Protein AF-A0A133VM92-F1 (afdb_monomer_lite)

Structure (mmCIF, N/CA/C/O backbone):
data_AF-A0A133VM92-F1
#
_entry.id   AF-A0A133VM92-F1
#
loop_
_atom_site.group_PDB
_atom_site.id
_atom_site.type_symbol
_atom_site.label_atom_id
_atom_site.label_alt_id
_atom_site.label_comp_id
_atom_site.label_asym_id
_atom_site.label_entity_id
_atom_site.label_seq_id
_atom_site.pdbx_PDB_ins_code
_atom_site.Cartn_x
_atom_site.Cartn_y
_atom_site.Cartn_z
_atom_site.occupancy
_atom_site.B_iso_or_equiv
_atom_site.auth_seq_id
_atom_site.auth_comp_id
_atom_site.auth_asym_id
_atom_site.auth_atom_id
_atom_site.pdbx_PDB_model_num
ATOM 1 N N . MET A 1 1 ? 5.951 -10.041 11.919 1.00 32.50 1 MET A N 1
ATOM 2 C CA . MET A 1 1 ? 6.838 -9.585 10.829 1.00 32.50 1 MET A CA 1
ATOM 3 C C . MET A 1 1 ? 6.055 -8.576 10.003 1.00 32.50 1 MET A C 1
ATOM 5 O O . MET A 1 1 ? 5.192 -8.976 9.238 1.00 32.50 1 MET A O 1
ATOM 9 N N . ILE A 1 2 ? 6.251 -7.277 10.246 1.00 38.47 2 ILE A N 1
ATOM 10 C CA . ILE A 1 2 ? 5.628 -6.223 9.433 1.00 38.47 2 ILE A CA 1
ATOM 11 C C . ILE A 1 2 ? 6.567 -6.026 8.248 1.00 38.47 2 ILE A C 1
ATOM 13 O O . ILE A 1 2 ? 7.615 -5.400 8.390 1.00 38.47 2 ILE A O 1
ATOM 17 N N . ILE A 1 3 ? 6.249 -6.647 7.113 1.00 43.88 3 ILE A N 1
ATOM 18 C CA . ILE A 1 3 ? 6.983 -6.406 5.871 1.00 43.88 3 ILE A CA 1
ATOM 19 C C . ILE A 1 3 ? 6.491 -5.058 5.362 1.00 43.88 3 ILE A C 1
ATOM 21 O O . ILE A 1 3 ? 5.479 -4.952 4.673 1.00 43.88 3 ILE A O 1
ATOM 25 N N . ASP A 1 4 ? 7.167 -4.005 5.798 1.00 50.59 4 ASP A N 1
ATOM 26 C CA . ASP A 1 4 ? 6.973 -2.677 5.262 1.00 50.59 4 ASP A CA 1
ATOM 27 C C . ASP A 1 4 ? 7.422 -2.700 3.790 1.00 50.59 4 ASP A C 1
ATOM 29 O O . ASP A 1 4 ? 8.612 -2.671 3.475 1.00 50.59 4 ASP A O 1
ATOM 33 N N . ALA A 1 5 ? 6.456 -2.799 2.871 1.00 50.06 5 ALA A N 1
ATOM 34 C CA . ALA A 1 5 ? 6.697 -2.752 1.429 1.00 50.06 5 ALA A CA 1
ATOM 35 C C . ALA A 1 5 ? 7.408 -1.456 0.989 1.00 50.06 5 ALA A C 1
ATOM 37 O O . ALA A 1 5 ? 7.903 -1.379 -0.134 1.00 50.06 5 ALA A O 1
ATOM 38 N N . THR A 1 6 ? 7.466 -0.449 1.868 1.00 51.41 6 THR A N 1
ATOM 39 C CA . THR A 1 6 ? 8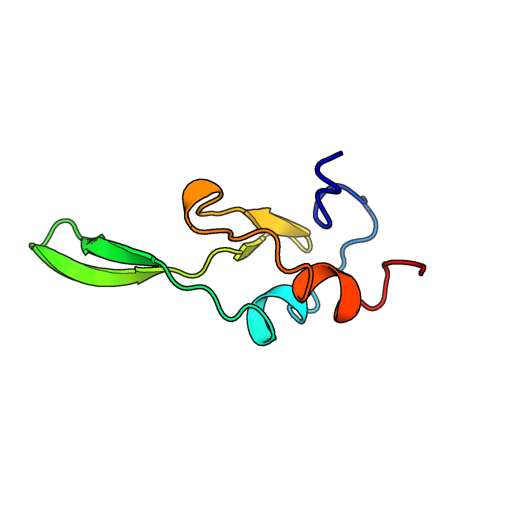.103 0.845 1.634 1.00 51.41 6 THR A CA 1
ATOM 40 C C . THR A 1 6 ? 9.582 0.900 2.031 1.00 51.41 6 THR A C 1
ATOM 42 O O . THR A 1 6 ? 10.275 1.843 1.664 1.00 51.41 6 THR A O 1
ATOM 45 N N . LEU A 1 7 ? 10.101 -0.131 2.710 1.00 52.44 7 LEU A N 1
ATOM 46 C CA . LEU A 1 7 ? 11.480 -0.186 3.219 1.00 52.44 7 LEU A CA 1
ATOM 47 C C . LEU A 1 7 ? 12.492 -0.836 2.259 1.00 52.44 7 LEU A C 1
ATOM 49 O O . LEU A 1 7 ? 13.639 -1.066 2.639 1.00 52.44 7 LEU A O 1
ATOM 53 N N . ARG A 1 8 ? 12.107 -1.116 1.008 1.00 55.53 8 ARG A N 1
ATOM 54 C CA . ARG A 1 8 ? 13.065 -1.489 -0.040 1.00 55.53 8 ARG A CA 1
ATOM 55 C C . ARG A 1 8 ? 13.429 -0.239 -0.833 1.00 55.53 8 ARG A C 1
ATOM 57 O O . ARG A 1 8 ? 12.559 0.370 -1.448 1.00 55.53 8 ARG A O 1
ATOM 64 N N . GLY A 1 9 ? 14.715 0.116 -0.844 1.00 62.12 9 GLY A N 1
ATOM 65 C CA . GLY A 1 9 ? 15.280 1.239 -1.612 1.00 62.12 9 GLY A CA 1
ATOM 66 C C . GLY A 1 9 ? 15.061 1.172 -3.133 1.00 62.12 9 GLY A C 1
ATOM 67 O O . GLY A 1 9 ? 15.518 2.054 -3.847 1.00 62.12 9 GLY A O 1
ATOM 68 N N . ASP A 1 10 ? 14.331 0.164 -3.613 1.00 76.12 10 ASP A N 1
ATOM 69 C CA . ASP A 1 10 ? 13.959 -0.067 -5.008 1.00 76.12 10 ASP A CA 1
ATOM 70 C C . ASP A 1 10 ? 12.592 0.531 -5.387 1.00 76.12 10 ASP A C 1
ATOM 72 O O . ASP A 1 10 ? 12.100 0.316 -6.502 1.00 76.12 10 ASP A O 1
ATOM 76 N N . CYS A 1 11 ? 11.924 1.244 -4.471 1.00 84.94 11 CYS A N 1
ATOM 77 C CA . CYS A 1 11 ? 10.705 1.965 -4.823 1.00 84.94 11 CYS A CA 1
ATOM 78 C C . CYS A 1 11 ? 11.023 3.046 -5.869 1.00 84.94 11 CYS A C 1
ATOM 80 O O . CYS A 1 11 ? 11.915 3.866 -5.680 1.00 84.94 11 CYS A O 1
ATOM 82 N N . PHE A 1 12 ? 10.265 3.051 -6.966 1.00 87.12 12 PHE A N 1
ATOM 83 C CA . PHE A 1 12 ? 10.398 4.023 -8.058 1.00 87.12 12 PHE A CA 1
ATOM 84 C C . PHE A 1 12 ? 9.109 4.834 -8.275 1.00 87.12 12 PHE A C 1
ATOM 86 O O . PHE A 1 12 ? 8.904 5.435 -9.325 1.00 87.12 12 PHE A O 1
ATOM 93 N N . GLY A 1 13 ? 8.215 4.832 -7.283 1.00 89.00 13 GLY A N 1
ATOM 94 C CA . GLY A 1 13 ? 7.070 5.739 -7.241 1.00 89.00 13 GLY A CA 1
ATOM 95 C C . GLY A 1 13 ? 5.921 5.423 -8.200 1.00 89.00 13 GLY A C 1
ATOM 96 O O . GLY A 1 13 ? 5.129 6.317 -8.469 1.00 89.00 13 GLY A O 1
ATOM 97 N N . CYS A 1 14 ? 5.782 4.182 -8.683 1.00 91.56 14 CYS A N 1
ATOM 98 C CA . CYS A 1 14 ? 4.711 3.814 -9.627 1.00 91.56 14 CYS A CA 1
ATOM 99 C C . CYS A 1 14 ? 3.277 4.022 -9.102 1.00 91.56 14 CYS A C 1
ATOM 101 O O . CYS A 1 14 ? 2.352 4.129 -9.896 1.00 91.56 14 CYS A O 1
ATOM 103 N N . GLY A 1 15 ? 3.070 4.057 -7.782 1.00 91.19 15 GLY A N 1
ATOM 104 C CA . GLY A 1 15 ? 1.759 4.337 -7.192 1.00 91.19 15 GLY A CA 1
ATOM 105 C C . GLY A 1 15 ? 0.768 3.167 -7.184 1.00 91.19 15 GLY A C 1
ATOM 106 O O . GLY A 1 15 ? -0.322 3.330 -6.644 1.00 91.19 15 GLY A O 1
ATOM 107 N N . ASN A 1 16 ? 1.130 1.976 -7.674 1.00 92.12 16 ASN A N 1
ATOM 108 C CA . ASN A 1 16 ? 0.233 0.809 -7.654 1.00 92.12 16 ASN A CA 1
ATOM 109 C C . ASN A 1 16 ? -0.300 0.501 -6.251 1.00 92.12 16 ASN A C 1
ATOM 111 O O . ASN A 1 16 ? -1.479 0.212 -6.087 1.00 92.12 16 ASN A O 1
ATOM 115 N N . CYS A 1 17 ? 0.551 0.622 -5.230 1.00 90.94 17 CYS A N 1
ATOM 116 C CA . CYS A 1 17 ? 0.158 0.415 -3.841 1.00 90.94 17 CYS A CA 1
ATOM 117 C C . CYS A 1 17 ? -0.911 1.404 -3.347 1.00 90.94 17 CYS A C 1
ATOM 119 O O . CYS A 1 17 ? -1.680 1.036 -2.466 1.00 90.94 17 CYS A O 1
ATOM 121 N N . LEU A 1 18 ? -0.982 2.620 -3.905 1.00 91.12 18 LEU A N 1
ATOM 122 C CA . LEU A 1 18 ? -2.043 3.589 -3.609 1.00 91.12 18 LEU A CA 1
ATOM 123 C C . LEU A 1 18 ? -3.334 3.196 -4.330 1.00 91.12 18 LEU A C 1
ATOM 125 O O . LEU A 1 18 ? -4.394 3.217 -3.718 1.00 91.12 18 LEU A O 1
ATOM 129 N N . ALA A 1 19 ? -3.233 2.813 -5.605 1.00 93.12 19 ALA A N 1
ATOM 130 C CA . ALA A 1 19 ? -4.389 2.483 -6.435 1.00 93.12 19 ALA A CA 1
ATOM 131 C C . ALA A 1 19 ? -5.161 1.251 -5.935 1.00 93.12 19 ALA A C 1
ATOM 133 O O . ALA A 1 19 ? -6.380 1.208 -6.053 1.00 93.12 19 ALA A O 1
ATOM 134 N N . VAL A 1 20 ? -4.462 0.256 -5.375 1.00 94.12 20 VAL A N 1
ATOM 135 C CA . VAL A 1 20 ? -5.092 -0.986 -4.891 1.00 94.12 20 VAL A CA 1
ATOM 136 C C . VAL A 1 20 ? -5.459 -0.963 -3.411 1.00 94.12 20 VAL A C 1
ATOM 138 O O . VAL A 1 20 ? -6.059 -1.919 -2.930 1.00 94.12 20 VAL A O 1
ATOM 141 N N . CYS A 1 21 ? -5.055 0.059 -2.649 1.00 93.12 21 CYS A N 1
ATOM 142 C CA . CYS A 1 21 ? -5.324 0.077 -1.216 1.00 93.12 21 CYS A CA 1
ATOM 143 C C . CYS A 1 21 ? -6.823 0.320 -0.981 1.00 93.12 21 CYS A C 1
ATOM 145 O O . CYS A 1 21 ? -7.310 1.399 -1.313 1.00 93.12 21 CYS A O 1
ATOM 147 N N . PRO A 1 22 ? -7.558 -0.629 -0.373 1.00 93.50 22 PRO A N 1
ATOM 148 C CA . PRO A 1 22 ? -8.993 -0.459 -0.146 1.00 93.50 22 PRO A CA 1
ATOM 149 C C . PRO A 1 22 ? -9.292 0.420 1.077 1.00 93.50 22 PRO A C 1
ATOM 151 O O . PRO A 1 22 ? -10.448 0.708 1.370 1.00 93.50 22 PRO A O 1
ATOM 154 N N . MET A 1 23 ? -8.258 0.792 1.835 1.00 93.94 23 MET A N 1
ATOM 155 C CA . MET A 1 23 ? -8.394 1.474 3.111 1.00 93.94 23 MET A CA 1
ATOM 156 C C . MET A 1 23 ? -8.307 2.986 2.922 1.00 93.94 23 MET A C 1
ATOM 158 O O . MET A 1 23 ? -7.398 3.500 2.266 1.00 93.94 23 MET A O 1
ATOM 162 N N . ILE A 1 24 ? -9.221 3.697 3.576 1.00 91.06 24 ILE A N 1
ATOM 163 C CA . ILE A 1 24 ? -9.236 5.152 3.642 1.00 91.06 24 ILE A CA 1
ATOM 164 C C . ILE A 1 24 ? -9.590 5.580 5.060 1.00 91.06 24 ILE A C 1
ATOM 166 O O . ILE A 1 24 ? -10.408 4.944 5.726 1.00 91.06 24 ILE A O 1
ATOM 170 N N . VAL A 1 25 ? -8.957 6.643 5.542 1.00 91.38 25 VAL A N 1
ATOM 171 C CA . VAL A 1 25 ? -9.245 7.201 6.861 1.00 91.38 25 VAL A CA 1
ATOM 172 C C . VAL A 1 25 ? -10.109 8.433 6.689 1.00 91.38 25 VAL A C 1
ATOM 174 O O . VAL A 1 25 ? -9.740 9.366 5.982 1.00 91.38 25 VAL A O 1
ATOM 177 N N . ARG A 1 26 ? -11.244 8.457 7.386 1.00 92.88 26 ARG A N 1
ATOM 178 C CA . ARG A 1 26 ? -12.080 9.650 7.519 1.00 92.88 26 ARG A CA 1
ATOM 179 C C . ARG A 1 26 ? -11.719 10.386 8.801 1.00 92.88 26 ARG A C 1
ATOM 181 O O . ARG A 1 26 ? -11.804 9.810 9.883 1.00 92.88 26 ARG A O 1
ATOM 188 N N . LYS A 1 27 ? -11.339 11.657 8.690 1.00 90.19 27 LYS A N 1
ATOM 189 C CA . LYS A 1 27 ? -11.027 12.535 9.832 1.00 90.19 27 LYS A CA 1
ATOM 190 C C . LYS A 1 27 ? -11.609 13.928 9.617 1.00 90.19 27 LYS A C 1
ATOM 192 O O . LYS A 1 27 ? -11.922 14.282 8.487 1.00 90.19 27 LYS A O 1
ATOM 197 N N . ARG A 1 28 ? -11.747 14.723 10.682 1.00 93.31 28 ARG A N 1
ATOM 198 C CA . ARG A 1 28 ? -12.064 16.151 10.535 1.00 93.31 28 ARG A CA 1
ATOM 199 C C . ARG A 1 28 ? -10.798 16.952 10.239 1.00 93.31 28 ARG A C 1
ATOM 201 O O . ARG A 1 28 ? -9.760 16.695 10.850 1.00 93.31 28 ARG A O 1
ATOM 208 N N . ASN A 1 29 ? -10.880 17.896 9.307 1.00 91.00 29 ASN A N 1
ATOM 209 C CA . ASN A 1 29 ? -9.845 18.907 9.095 1.00 91.00 29 ASN A CA 1
ATOM 210 C C . ASN A 1 29 ? -9.982 20.059 10.119 1.00 91.00 29 ASN A C 1
ATOM 212 O O . ASN A 1 29 ? -10.845 20.022 11.000 1.00 91.00 29 ASN A O 1
ATOM 216 N N . GLY A 1 30 ? -9.113 21.072 10.016 1.00 92.12 30 GLY A N 1
ATOM 217 C CA . GLY A 1 30 ? -9.124 22.245 10.904 1.00 92.12 30 GLY A CA 1
ATOM 218 C C . GLY A 1 30 ? -10.404 23.085 10.826 1.00 92.12 30 GLY A C 1
ATOM 219 O O . GLY A 1 30 ? -10.735 23.763 11.793 1.00 92.12 30 GLY A O 1
ATOM 220 N N . ASP A 1 31 ? -11.152 22.965 9.729 1.00 95.06 31 ASP A N 1
ATOM 221 C CA . ASP A 1 31 ? -12.425 23.653 9.491 1.00 95.06 31 ASP A CA 1
ATOM 222 C C . ASP A 1 31 ? -13.635 22.820 9.962 1.00 95.06 31 ASP A C 1
ATOM 224 O O . ASP A 1 31 ? -14.788 23.225 9.836 1.00 95.06 31 ASP A O 1
ATOM 228 N N . GLY A 1 32 ? -13.383 21.637 10.534 1.00 94.00 32 GLY A N 1
ATOM 229 C CA . GLY A 1 32 ? -14.408 20.730 11.040 1.00 94.00 32 GLY A CA 1
ATOM 230 C C . GLY A 1 32 ? -15.073 19.860 9.971 1.00 94.00 32 GLY A C 1
ATOM 231 O O . GLY A 1 32 ? -15.953 19.069 10.316 1.00 94.00 32 GLY A O 1
ATOM 232 N N . GLU A 1 33 ? -14.662 19.936 8.709 1.00 95.75 33 GLU A N 1
ATOM 233 C CA . GLU A 1 33 ? -15.194 19.114 7.621 1.00 95.75 33 GLU A CA 1
ATOM 234 C C . GLU A 1 33 ? -14.573 17.719 7.617 1.00 95.75 33 GLU A C 1
ATOM 236 O O . GLU A 1 33 ? -13.397 17.540 7.941 1.00 95.75 33 GLU A O 1
ATOM 241 N N . PHE A 1 34 ? -15.357 16.711 7.228 1.00 94.50 34 PHE A N 1
ATOM 242 C CA . PHE A 1 34 ? -14.820 15.371 7.026 1.00 94.50 34 PHE A CA 1
ATOM 243 C C . PHE A 1 34 ? -14.017 15.312 5.731 1.00 94.50 34 PHE A C 1
ATOM 245 O O . PHE A 1 34 ? -14.542 15.567 4.651 1.00 94.50 34 PHE A O 1
ATOM 252 N N . VAL A 1 35 ? -12.761 14.904 5.856 1.00 93.38 35 VAL A N 1
ATOM 253 C CA . VAL A 1 35 ? -11.859 14.638 4.742 1.00 93.38 35 VAL A CA 1
ATOM 254 C C . VAL A 1 35 ? -11.436 13.179 4.753 1.00 93.38 35 VAL A C 1
ATOM 256 O O . VAL A 1 35 ? -11.337 12.537 5.804 1.00 93.38 35 VAL A O 1
ATOM 259 N N . GLU A 1 36 ? -11.179 12.669 3.559 1.00 92.06 36 GLU A N 1
ATOM 260 C CA . GLU A 1 36 ? -10.655 11.333 3.338 1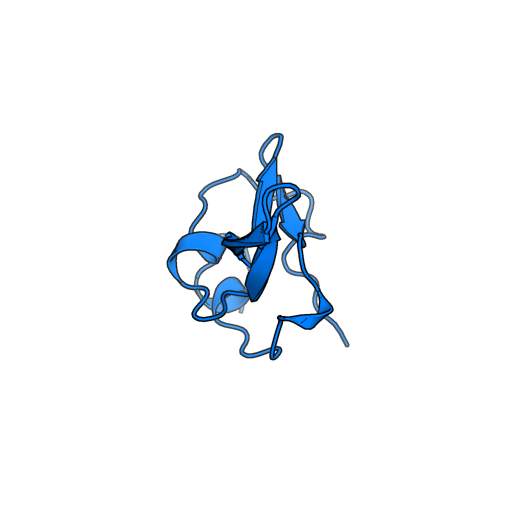.00 92.06 36 GLU 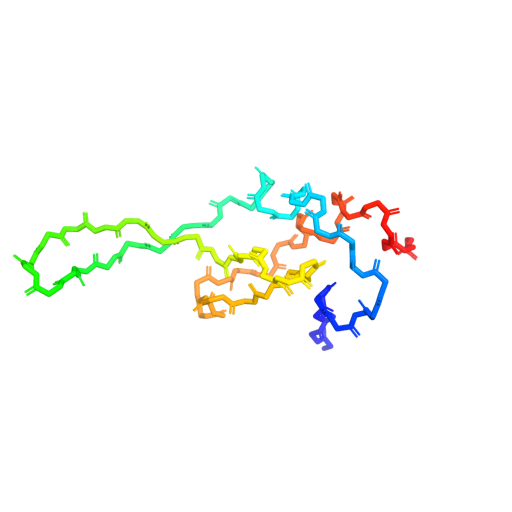A CA 1
ATOM 261 C C . GLU A 1 36 ? -9.146 11.402 3.091 1.00 92.06 36 GLU A C 1
ATOM 263 O O . GLU A 1 36 ? -8.664 12.181 2.271 1.00 92.06 36 GLU A O 1
ATOM 268 N N . GLU A 1 37 ? -8.387 10.593 3.825 1.00 89.88 37 GLU A N 1
ATOM 269 C CA . GLU A 1 37 ? -6.938 10.485 3.707 1.00 89.88 37 GLU A CA 1
ATOM 270 C C . GLU A 1 37 ? -6.561 9.032 3.386 1.00 89.88 37 GLU A C 1
ATOM 272 O O . GLU A 1 37 ? -7.000 8.116 4.092 1.00 89.88 37 GLU A O 1
ATOM 277 N N . PRO A 1 38 ? -5.761 8.781 2.335 1.00 90.94 38 PRO A N 1
ATOM 278 C CA . PRO A 1 38 ? -5.317 7.429 2.021 1.00 90.94 38 PRO A CA 1
ATOM 279 C C . PRO A 1 38 ? -4.382 6.886 3.111 1.00 90.94 38 PRO A C 1
ATOM 281 O O . PRO A 1 38 ? -3.863 7.618 3.946 1.00 90.94 38 PRO A O 1
ATOM 284 N N . ILE A 1 39 ? -4.107 5.584 3.100 1.00 92.19 39 ILE A N 1
ATOM 285 C CA . ILE A 1 39 ? -3.135 4.983 4.035 1.00 92.19 39 ILE A CA 1
ATOM 286 C C . ILE A 1 39 ? -1.685 5.260 3.616 1.00 92.19 39 ILE A C 1
ATOM 288 O O . ILE A 1 39 ? -0.788 5.381 4.459 1.00 92.19 39 ILE A O 1
ATOM 292 N N . LEU A 1 40 ? -1.457 5.374 2.308 1.00 90.88 40 LEU A N 1
ATOM 293 C CA . LEU A 1 40 ? -0.147 5.490 1.675 1.00 90.88 40 LEU A CA 1
ATOM 294 C C . LEU A 1 40 ? -0.057 6.773 0.842 1.00 90.88 40 LEU A C 1
ATOM 296 O O . LEU A 1 40 ? -1.049 7.245 0.294 1.00 90.88 40 LEU A O 1
ATOM 300 N N . LYS A 1 41 ? 1.161 7.293 0.679 1.00 90.56 41 LYS A N 1
ATOM 301 C CA . LYS A 1 41 ? 1.497 8.333 -0.305 1.00 90.56 41 LYS A CA 1
ATOM 302 C C . LYS A 1 41 ? 2.773 7.980 -1.053 1.00 90.56 41 LYS A C 1
ATOM 304 O O . LYS A 1 41 ? 3.620 7.278 -0.508 1.00 90.56 41 LYS A O 1
ATOM 309 N N . ILE A 1 42 ? 2.959 8.541 -2.245 1.00 89.31 42 ILE A N 1
ATOM 310 C CA . ILE A 1 42 ? 4.272 8.592 -2.897 1.00 89.31 42 ILE A CA 1
ATOM 311 C C . ILE A 1 42 ? 4.900 9.958 -2.609 1.00 89.31 42 ILE A C 1
ATOM 313 O O . ILE A 1 42 ? 4.272 10.994 -2.817 1.00 89.31 42 ILE A O 1
ATOM 317 N N . LYS A 1 43 ? 6.139 9.971 -2.120 1.00 86.25 43 LYS A N 1
ATOM 318 C CA . LYS A 1 43 ? 6.942 11.183 -1.936 1.00 86.25 43 LYS A CA 1
ATOM 319 C C . LYS A 1 43 ? 8.384 10.883 -2.322 1.00 86.25 43 LYS A C 1
ATOM 321 O O . LYS A 1 43 ? 8.955 9.911 -1.840 1.00 86.25 43 LYS A O 1
ATOM 326 N N . ASN A 1 44 ? 8.966 11.726 -3.174 1.00 84.69 44 ASN A N 1
ATOM 327 C CA . ASN A 1 44 ? 10.355 11.606 -3.634 1.00 84.69 44 ASN A CA 1
ATOM 328 C C . ASN A 1 44 ? 10.680 10.210 -4.202 1.00 84.69 44 ASN A C 1
ATOM 330 O O . ASN A 1 44 ? 11.677 9.602 -3.832 1.00 84.69 44 ASN A O 1
ATOM 334 N N . GLY A 1 45 ? 9.792 9.671 -5.043 1.00 81.50 45 GLY A N 1
ATOM 335 C CA . GLY A 1 45 ? 9.970 8.347 -5.651 1.00 81.50 45 GLY A CA 1
ATOM 336 C C . GLY A 1 45 ? 9.739 7.161 -4.709 1.00 81.50 45 GLY A C 1
ATOM 337 O O . GLY A 1 45 ? 9.768 6.028 -5.172 1.00 81.50 45 GLY A O 1
ATOM 338 N N . SER A 1 46 ? 9.440 7.392 -3.427 1.00 84.00 46 SER A N 1
ATOM 339 C CA . SER A 1 46 ? 9.205 6.326 -2.453 1.00 84.00 46 SER A CA 1
ATOM 340 C C . SER A 1 46 ? 7.779 6.338 -1.902 1.00 84.00 46 SER A C 1
ATOM 342 O O . SER A 1 46 ? 7.208 7.392 -1.598 1.00 84.00 46 SER A O 1
ATOM 344 N N . SER A 1 47 ? 7.185 5.157 -1.756 1.00 86.75 47 SER A N 1
ATOM 345 C CA . SER A 1 47 ? 5.944 4.983 -1.002 1.00 86.75 47 SER A CA 1
ATOM 346 C C . SER A 1 47 ? 6.193 5.214 0.484 1.00 86.75 47 SER A C 1
ATOM 348 O O . SER A 1 47 ? 7.252 4.879 0.983 1.00 86.75 47 SER A O 1
ATOM 350 N N . ASN A 1 48 ? 5.236 5.782 1.207 1.00 85.44 48 ASN A N 1
ATOM 351 C CA . ASN A 1 48 ? 5.331 6.016 2.644 1.00 85.44 48 ASN A CA 1
ATOM 352 C C . ASN A 1 48 ? 3.949 5.855 3.275 1.00 85.44 48 ASN A C 1
ATOM 354 O O . ASN A 1 48 ? 2.954 6.292 2.692 1.00 85.44 48 ASN A O 1
ATOM 358 N N . PHE A 1 49 ? 3.888 5.310 4.489 1.00 86.62 49 PHE A N 1
ATOM 359 C CA . PHE A 1 49 ? 2.670 5.379 5.292 1.00 86.62 49 PHE A CA 1
ATOM 360 C C . PHE A 1 49 ? 2.393 6.815 5.732 1.00 86.62 49 PHE A C 1
ATOM 362 O O . PHE A 1 49 ? 3.291 7.514 6.205 1.00 86.62 49 PHE A O 1
ATOM 369 N N . ILE A 1 50 ? 1.135 7.229 5.616 1.00 87.06 50 ILE A N 1
ATOM 370 C CA . ILE A 1 50 ? 0.632 8.448 6.259 1.00 87.06 50 ILE A CA 1
ATOM 371 C C . ILE A 1 50 ? -0.331 8.148 7.396 1.00 87.06 50 ILE A C 1
ATOM 373 O O . ILE A 1 50 ? -0.381 8.921 8.344 1.00 87.06 50 ILE A O 1
ATOM 377 N N . ASN A 1 51 ? -1.004 6.997 7.357 1.00 86.12 51 ASN A N 1
ATOM 378 C CA . ASN A 1 51 ? -1.811 6.525 8.469 1.00 86.12 51 ASN A CA 1
ATOM 379 C C . ASN A 1 51 ? -1.602 5.022 8.684 1.00 86.12 51 ASN A C 1
ATOM 381 O O . ASN A 1 51 ? -2.240 4.195 8.042 1.00 86.12 51 ASN A O 1
ATOM 385 N N . LYS A 1 52 ? -0.676 4.660 9.577 1.00 86.19 52 LYS A N 1
ATOM 386 C CA . LYS A 1 52 ? -0.386 3.247 9.876 1.00 86.19 52 LYS A CA 1
ATOM 387 C C . LYS A 1 52 ? -1.529 2.557 10.623 1.00 86.19 52 LYS A C 1
ATOM 389 O O . LYS A 1 52 ? -1.710 1.360 10.448 1.00 86.19 52 LYS A O 1
ATOM 394 N N . GLU A 1 53 ? -2.289 3.300 11.419 1.00 88.81 53 GLU A N 1
ATOM 395 C CA . GLU A 1 53 ? -3.373 2.766 12.252 1.00 88.81 53 GLU A CA 1
ATOM 396 C C . GLU A 1 53 ? -4.603 2.376 11.424 1.00 88.81 53 GLU A C 1
ATOM 398 O O . GLU A 1 53 ? -5.272 1.398 11.736 1.00 88.81 53 GLU A O 1
ATOM 403 N N . GLY A 1 54 ? -4.864 3.083 10.321 1.00 89.62 54 GLY A N 1
ATOM 404 C CA . GLY A 1 54 ? -5.923 2.733 9.370 1.00 89.62 54 GLY A CA 1
ATOM 405 C C . GLY A 1 54 ? -5.600 1.529 8.473 1.00 89.62 54 GLY A C 1
ATOM 406 O O . GLY A 1 54 ? -6.442 1.114 7.679 1.00 89.62 54 GLY A O 1
ATO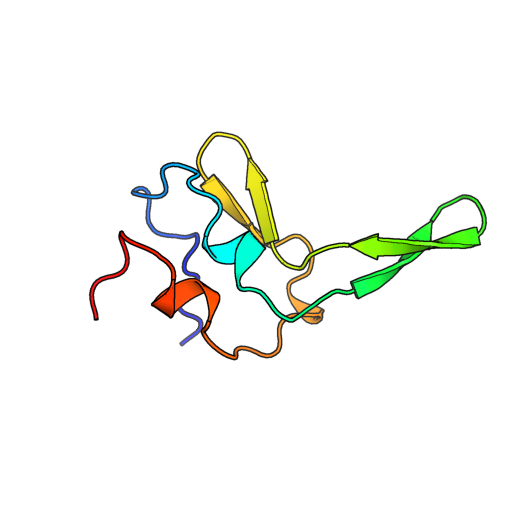M 407 N N . CYS A 1 55 ? -4.390 0.965 8.558 1.00 91.44 55 CYS A N 1
ATOM 408 C CA . CYS A 1 55 ? -3.996 -0.214 7.791 1.00 91.44 55 CYS A CA 1
ATOM 409 C C . CYS A 1 55 ? -4.508 -1.498 8.461 1.00 91.44 55 CYS A C 1
ATOM 411 O O . CYS A 1 55 ? -4.199 -1.769 9.616 1.00 91.44 55 CYS A O 1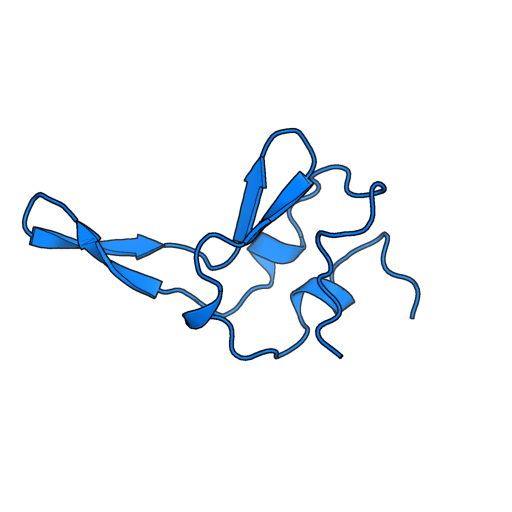
ATOM 413 N N . ASN A 1 56 ? -5.217 -2.344 7.711 1.00 91.50 56 ASN A N 1
ATOM 414 C CA . ASN A 1 56 ? -5.702 -3.644 8.193 1.00 91.50 56 ASN A CA 1
ATOM 415 C C . ASN A 1 56 ? -4.770 -4.828 7.862 1.00 91.50 56 ASN A C 1
ATOM 417 O O . ASN A 1 56 ? -5.152 -5.978 8.053 1.00 91.50 56 ASN A O 1
ATOM 421 N N . PHE A 1 57 ? -3.574 -4.561 7.328 1.00 89.31 57 PHE A N 1
ATOM 422 C CA . PHE A 1 57 ? -2.580 -5.575 6.948 1.00 89.31 57 PHE A CA 1
ATOM 423 C C . PHE A 1 57 ? -3.044 -6.596 5.883 1.00 89.31 57 PHE A C 1
ATOM 425 O O . PHE A 1 57 ? -2.554 -7.721 5.851 1.00 89.31 57 PHE A O 1
ATOM 432 N N . CYS A 1 58 ? -3.931 -6.208 4.957 1.00 92.06 58 CYS A N 1
ATOM 433 C CA . CYS A 1 58 ? -4.449 -7.099 3.900 1.00 92.06 58 CYS A CA 1
ATOM 434 C C . CYS A 1 58 ? -3.439 -7.523 2.808 1.00 92.06 58 CYS A C 1
ATOM 436 O O . CYS A 1 58 ? -3.688 -8.476 2.068 1.00 92.06 58 CYS A O 1
ATOM 438 N N . GLY A 1 59 ? -2.316 -6.814 2.659 1.00 88.44 59 GLY A N 1
ATOM 439 C CA . GLY A 1 59 ? -1.245 -7.176 1.720 1.00 88.44 59 GLY A CA 1
ATOM 440 C C . GLY A 1 59 ? -1.493 -6.860 0.235 1.00 88.44 59 GLY A C 1
ATOM 441 O O . GLY A 1 59 ? -0.657 -7.217 -0.593 1.00 88.44 59 GLY A O 1
ATOM 442 N N . GLU A 1 60 ? -2.575 -6.164 -0.134 1.00 91.12 60 GLU A N 1
ATOM 443 C CA . GLU A 1 60 ? -2.831 -5.745 -1.532 1.00 91.12 60 GLU A CA 1
ATOM 444 C C . GLU A 1 60 ? -1.673 -4.920 -2.116 1.00 91.12 60 GLU A C 1
ATOM 446 O O . GLU A 1 60 ? -1.207 -5.165 -3.229 1.00 91.12 60 GLU A O 1
ATOM 451 N N . CYS A 1 61 ? -1.132 -3.986 -1.329 1.00 90.12 61 CYS A N 1
ATOM 452 C CA . CYS A 1 61 ? -0.013 -3.141 -1.742 1.00 90.12 61 CYS A CA 1
ATOM 453 C C . CYS A 1 61 ? 1.271 -3.928 -2.048 1.00 90.12 61 CYS A C 1
ATOM 455 O O . CYS A 1 61 ? 2.066 -3.486 -2.875 1.00 90.12 61 CYS A O 1
ATOM 457 N N . ILE A 1 62 ? 1.463 -5.085 -1.405 1.00 86.62 62 ILE A N 1
ATOM 458 C CA . ILE A 1 62 ? 2.585 -5.995 -1.655 1.00 86.62 62 ILE A CA 1
ATOM 459 C C . ILE A 1 62 ? 2.363 -6.711 -2.987 1.00 86.62 62 ILE A C 1
ATOM 461 O O . ILE A 1 62 ? 3.241 -6.681 -3.845 1.00 86.62 62 ILE A O 1
ATOM 465 N N . ARG A 1 63 ? 1.169 -7.286 -3.190 1.00 87.69 63 ARG A N 1
ATOM 466 C CA . ARG A 1 63 ? 0.816 -8.023 -4.416 1.00 87.69 63 ARG A CA 1
ATOM 467 C C . ARG A 1 63 ? 0.848 -7.158 -5.672 1.00 87.69 63 ARG A C 1
ATOM 469 O O . ARG A 1 63 ? 1.252 -7.632 -6.726 1.00 87.69 63 ARG A O 1
ATOM 476 N N . ALA A 1 64 ? 0.453 -5.894 -5.566 1.00 90.06 64 ALA A N 1
ATOM 477 C CA . ALA A 1 64 ? 0.462 -4.967 -6.695 1.00 90.06 64 ALA A CA 1
ATOM 478 C C . ALA A 1 64 ? 1.835 -4.324 -6.964 1.00 90.06 64 ALA A C 1
ATOM 480 O O . ALA A 1 64 ? 1.995 -3.610 -7.960 1.00 90.06 64 ALA A O 1
ATOM 481 N N . CYS A 1 65 ? 2.817 -4.515 -6.075 1.00 89.25 65 CYS A N 1
ATOM 482 C CA . CYS A 1 65 ? 4.132 -3.904 -6.212 1.00 89.25 65 CYS A CA 1
ATOM 483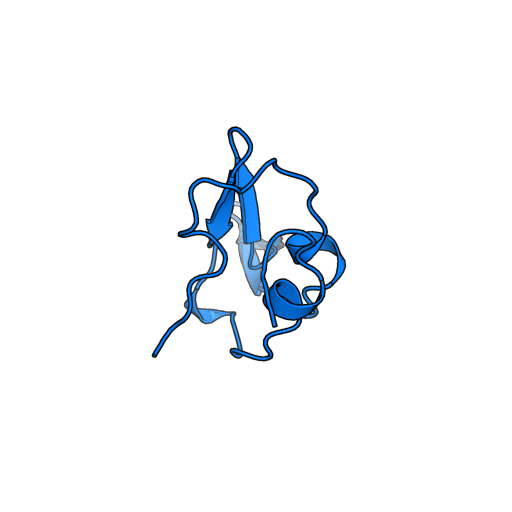 C C . CYS A 1 65 ? 4.978 -4.673 -7.241 1.00 89.25 65 CYS A C 1
ATOM 485 O O . CYS A 1 65 ? 5.396 -5.795 -6.962 1.00 89.25 65 CYS A O 1
ATOM 487 N N . PRO A 1 66 ? 5.349 -4.060 -8.381 1.00 86.94 66 PRO A N 1
ATOM 488 C CA . PRO A 1 66 ? 6.096 -4.740 -9.447 1.00 86.94 66 PRO A CA 1
ATOM 489 C C . PRO A 1 66 ? 7.553 -5.067 -9.075 1.00 86.94 66 PRO A C 1
ATOM 491 O O . PRO A 1 66 ? 8.272 -5.676 -9.861 1.00 86.94 66 PRO A O 1
ATOM 494 N N . ARG A 1 67 ? 8.017 -4.623 -7.901 1.00 82.62 67 ARG A N 1
ATOM 495 C CA . ARG A 1 67 ? 9.374 -4.850 -7.378 1.00 82.62 67 ARG A CA 1
ATOM 496 C C . ARG A 1 67 ? 9.400 -5.759 -6.156 1.00 82.62 67 ARG A C 1
ATOM 498 O O . ARG A 1 67 ? 10.481 -6.029 -5.647 1.00 82.62 67 ARG A O 1
ATOM 505 N N . THR A 1 68 ? 8.246 -6.204 -5.657 1.00 69.75 68 THR A N 1
ATOM 506 C CA . THR A 1 68 ? 8.237 -7.186 -4.571 1.00 69.75 68 THR A CA 1
ATOM 507 C C . THR A 1 68 ? 8.345 -8.579 -5.189 1.00 69.75 68 THR A C 1
ATOM 509 O O . THR A 1 68 ? 7.453 -8.946 -5.951 1.00 69.75 68 THR A O 1
ATOM 512 N N . PRO A 1 69 ? 9.422 -9.342 -4.916 1.00 55.91 69 PRO A N 1
ATOM 513 C CA . PRO A 1 69 ? 9.441 -10.750 -5.277 1.00 55.91 69 PRO A CA 1
ATOM 514 C C . PRO A 1 69 ? 8.384 -11.515 -4.455 1.00 55.91 69 PRO A C 1
ATOM 516 O O . PRO A 1 69 ? 8.043 -11.050 -3.360 1.00 55.91 69 PRO A O 1
ATOM 519 N N . PRO A 1 70 ? 7.856 -12.633 -4.988 1.00 53.09 70 PRO A N 1
ATOM 520 C CA . PRO A 1 70 ? 6.917 -13.504 -4.278 1.00 53.09 70 PRO A CA 1
ATOM 521 C C . PRO A 1 70 ? 7.480 -14.040 -2.956 1.00 53.09 70 PRO A C 1
ATOM 523 O O . PRO A 1 70 ? 8.720 -14.195 -2.848 1.00 53.09 70 PRO A O 1
#

pLDDT: mean 83.12, std 15.35, range [32.5, 95.75]

Secondary structure (DSSP, 8-state):
----TT-STT-----HHHHT---EEEEE-TTS-EEEEESEEEETTEEEES-STT-----HHHHT-TT---

Sequence (70 aa):
MIIDATLRGDCFGCGNCLAVCPMIVRKRNGDGEFVEEPILKIKNGSSNFINKEGCNFCGECIRACPRTPP

Organism: NCBI:txid1698280

InterPro domains:
  IPR017896 4Fe-4S ferredoxin-type, iron-sulphur binding domain [PF13237] (10-66)
  IPR017896 4Fe-4S ferredoxin-type, iron-sulphur binding domain [PS51379] (1-31)
  IPR017896 4Fe-4S ferredoxin-type, iron-sulphur binding domain [PS51379] (46-70)
  IPR017900 4Fe-4S ferredoxin, iron-sulphur binding, conserved site [PS00198] (11-22)
  IPR017900 4Fe-4S ferredoxin, iron-sulphur binding, conserved site [PS00198] (55-66)

Foldseek 3Di:
DPPPPQPDPPQQQPCQLQVQQPWWDWDADPVRDTDIDTQWDDDPSTIDGPNPPRDPPPCRSLVRDPPRDD

Radius of gyration: 12.9 Å; chains: 1; bounding box: 30×37×22 Å